Protein AF-A0A8T4VEC2-F1 (afdb_monomer_lite)

Radius of gyration: 14.33 Å; chains: 1; bounding box: 26×19×44 Å

Secondary structure (DSSP, 8-state):
--HHHHHHHHHHHHHTT-SEEEEE-TTS-EEEEE-----S--------

Foldseek 3Di:
DCVVVVVVVLVVCVVVVHQWDWDQDPVRDIDIDGNPPPPVDPPVPPPD

Sequence (48 aa):
MNDQKILEEIRIALGQGKDSLRYTDEQGNIVEIKISKVNAGGICEPYD

pLDDT: mean 71.92, std 13.87, range [39.0, 90.56]

Structure (mmCIF, N/CA/C/O backbone):
data_AF-A0A8T4VEC2-F1
#
_entry.id   AF-A0A8T4VEC2-F1
#
loop_
_atom_site.group_PDB
_atom_site.id
_atom_site.type_symbol
_atom_site.label_atom_id
_atom_site.label_alt_id
_atom_site.label_comp_id
_atom_site.label_asym_id
_atom_site.label_entity_id
_atom_site.label_seq_id
_atom_site.pdbx_PDB_ins_code
_atom_site.Cartn_x
_atom_site.Cartn_y
_atom_site.Cartn_z
_atom_site.occupancy
_atom_site.B_iso_or_equiv
_atom_site.auth_seq_id
_atom_site.auth_comp_id
_atom_site.auth_asym_id
_atom_site.auth_atom_id
_atom_site.pdbx_PDB_model_num
ATOM 1 N N . MET A 1 1 ? -14.213 8.918 6.874 1.00 51.09 1 MET A N 1
ATOM 2 C CA . MET A 1 1 ? -13.545 9.200 5.587 1.00 51.09 1 MET A CA 1
ATOM 3 C C . MET A 1 1 ? -12.054 9.036 5.826 1.00 51.09 1 MET A C 1
ATOM 5 O O . MET A 1 1 ? -11.483 9.797 6.595 1.00 51.09 1 MET A O 1
ATOM 9 N N . ASN A 1 2 ? -11.501 7.919 5.346 1.00 61.22 2 ASN A N 1
ATOM 10 C CA . ASN A 1 2 ? -10.162 7.378 5.659 1.00 61.22 2 ASN A CA 1
ATOM 11 C C . ASN A 1 2 ? -9.298 7.303 4.378 1.00 61.22 2 ASN A C 1
ATOM 13 O O . ASN A 1 2 ? -8.356 6.523 4.254 1.00 61.22 2 ASN A O 1
ATOM 17 N N . ASP A 1 3 ? -9.686 8.108 3.397 1.00 61.91 3 ASP A N 1
ATOM 18 C CA . ASP A 1 3 ? -9.317 8.037 1.982 1.00 61.91 3 ASP A CA 1
ATOM 19 C C . ASP A 1 3 ? -7.869 8.514 1.763 1.00 61.91 3 ASP A C 1
ATOM 21 O O . ASP A 1 3 ? -7.154 7.992 0.908 1.00 61.91 3 ASP A O 1
ATOM 25 N N . GLN A 1 4 ? -7.381 9.423 2.617 1.00 67.94 4 GLN A N 1
ATOM 26 C CA . GLN A 1 4 ? -5.969 9.825 2.649 1.00 67.94 4 GLN A CA 1
ATOM 27 C C . GLN A 1 4 ? -5.032 8.696 3.101 1.00 67.94 4 GLN A C 1
ATOM 29 O O . GLN A 1 4 ? -3.928 8.574 2.574 1.00 67.94 4 GLN A O 1
ATOM 34 N N . LYS A 1 5 ? -5.463 7.844 4.040 1.00 74.75 5 LYS A N 1
ATOM 35 C CA . LYS A 1 5 ? -4.616 6.779 4.601 1.00 74.75 5 LYS A CA 1
ATOM 36 C C . LYS A 1 5 ? -4.351 5.672 3.578 1.00 74.75 5 LYS A C 1
ATOM 38 O O . LYS A 1 5 ? -3.242 5.155 3.490 1.00 74.75 5 LYS A O 1
ATOM 43 N N . ILE A 1 6 ? -5.357 5.364 2.760 1.00 75.44 6 ILE A N 1
ATOM 44 C CA . ILE A 1 6 ? -5.265 4.367 1.685 1.00 75.44 6 ILE A CA 1
ATOM 45 C C . ILE A 1 6 ? -4.326 4.851 0.572 1.00 75.44 6 ILE A C 1
ATOM 47 O O . ILE A 1 6 ? -3.505 4.080 0.082 1.00 75.44 6 ILE A O 1
ATOM 51 N N . LEU A 1 7 ? -4.391 6.134 0.199 1.00 75.50 7 LEU A N 1
ATOM 52 C CA . LEU A 1 7 ? -3.500 6.705 -0.818 1.00 75.50 7 LEU A CA 1
ATOM 53 C C . LEU A 1 7 ? -2.023 6.641 -0.409 1.00 75.50 7 LEU A C 1
ATOM 55 O O . LEU A 1 7 ? -1.164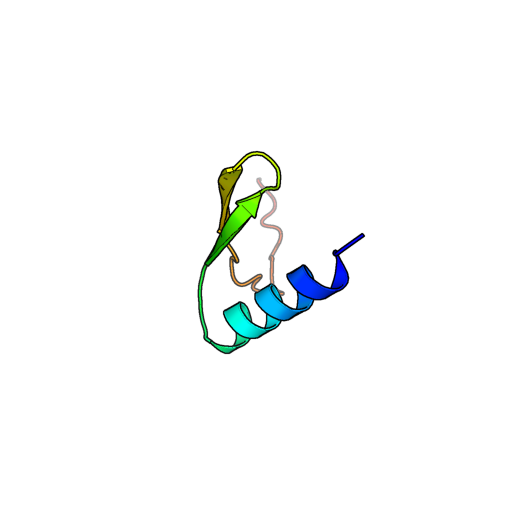 6.374 -1.250 1.00 75.50 7 LEU A O 1
ATOM 59 N N . GLU A 1 8 ? -1.723 6.860 0.871 1.00 82.75 8 GLU A N 1
ATOM 60 C CA . GLU A 1 8 ? -0.357 6.779 1.388 1.00 82.75 8 GLU A CA 1
ATOM 61 C C . GLU A 1 8 ? 0.174 5.338 1.393 1.00 82.75 8 GLU A C 1
ATOM 63 O O . GLU A 1 8 ? 1.276 5.092 0.905 1.00 82.75 8 GLU A O 1
ATOM 68 N N . GLU A 1 9 ? -0.638 4.369 1.821 1.00 78.12 9 GLU A N 1
ATOM 69 C CA . GLU A 1 9 ? -0.308 2.936 1.757 1.00 78.12 9 GLU A CA 1
ATOM 70 C C . GLU A 1 9 ? -0.054 2.469 0.315 1.00 78.12 9 GLU A C 1
ATOM 72 O O . GLU A 1 9 ? 0.921 1.762 0.050 1.00 78.12 9 GLU A O 1
ATOM 77 N N . ILE A 1 10 ? -0.871 2.921 -0.645 1.00 77.62 10 ILE A N 1
ATOM 78 C CA . ILE A 1 10 ? -0.665 2.648 -2.076 1.00 77.62 10 ILE A CA 1
ATOM 79 C C . ILE A 1 10 ? 0.662 3.251 -2.551 1.00 77.62 10 ILE A C 1
ATOM 81 O O . ILE A 1 10 ? 1.418 2.595 -3.267 1.00 77.62 10 ILE A O 1
ATOM 85 N N . ARG A 1 11 ? 0.985 4.483 -2.137 1.00 78.94 11 ARG A N 1
ATOM 86 C CA . ARG A 1 11 ? 2.239 5.160 -2.502 1.00 78.94 11 ARG A CA 1
ATOM 87 C C . ARG A 1 11 ? 3.467 4.440 -1.947 1.00 78.94 11 ARG A C 1
ATOM 89 O O . ARG A 1 11 ? 4.469 4.316 -2.649 1.00 78.94 11 ARG A O 1
ATOM 96 N N . ILE A 1 12 ? 3.386 3.945 -0.713 1.00 83.75 12 ILE A N 1
ATOM 97 C CA . ILE A 1 12 ? 4.447 3.156 -0.077 1.00 83.75 12 ILE A CA 1
ATOM 98 C C . ILE A 1 12 ? 4.591 1.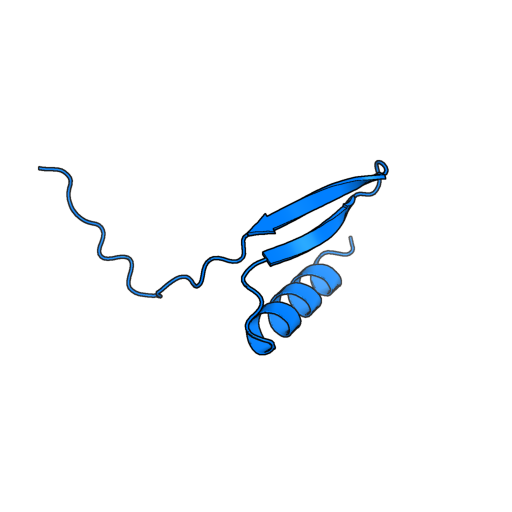803 -0.779 1.00 83.75 12 ILE A C 1
ATOM 100 O O . ILE A 1 12 ? 5.708 1.406 -1.106 1.00 83.75 12 ILE A O 1
ATOM 104 N N . ALA A 1 13 ? 3.482 1.117 -1.068 1.00 78.56 13 ALA A N 1
ATOM 105 C CA . ALA A 1 13 ? 3.488 -0.152 -1.793 1.00 78.56 13 ALA A CA 1
ATOM 106 C C . ALA A 1 13 ? 4.113 -0.007 -3.192 1.00 78.56 13 ALA A C 1
ATOM 108 O O . ALA A 1 13 ? 4.968 -0.811 -3.566 1.00 78.56 13 ALA A O 1
ATOM 109 N N . LEU A 1 14 ?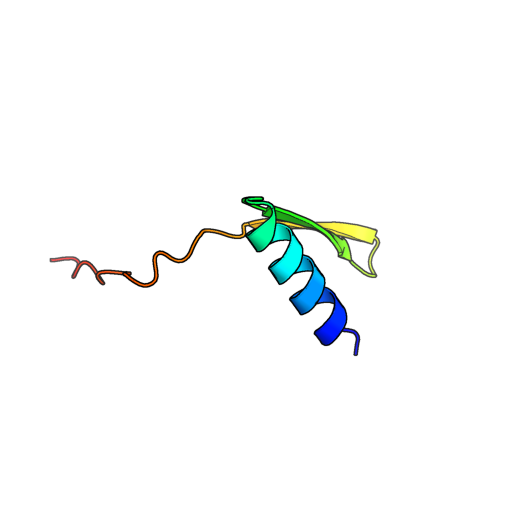 3.780 1.070 -3.911 1.00 76.12 14 LEU A N 1
ATOM 110 C CA . LEU A 1 14 ? 4.411 1.455 -5.177 1.00 76.12 14 LEU A CA 1
ATOM 111 C C . LEU A 1 14 ? 5.918 1.705 -5.031 1.00 76.12 14 LEU A C 1
ATOM 113 O O . LEU A 1 14 ? 6.703 1.204 -5.833 1.00 76.12 14 LEU A O 1
ATOM 117 N N . GLY A 1 15 ? 6.330 2.457 -4.004 1.00 76.69 15 GLY A N 1
ATOM 118 C CA . GLY A 1 15 ? 7.742 2.742 -3.723 1.00 76.69 15 GLY A CA 1
ATOM 119 C C . GLY A 1 15 ? 8.555 1.496 -3.353 1.00 76.69 15 GLY A C 1
ATOM 120 O O . GLY A 1 15 ? 9.739 1.421 -3.665 1.00 76.69 15 GLY A O 1
ATOM 121 N N . GLN A 1 16 ? 7.913 0.496 -2.744 1.00 81.44 16 GLN A N 1
ATOM 122 C CA . GLN A 1 16 ? 8.503 -0.814 -2.450 1.00 81.44 16 GLN A CA 1
ATOM 123 C C . GLN A 1 16 ? 8.522 -1.760 -3.662 1.00 81.44 16 GLN A C 1
ATOM 125 O O . GLN A 1 16 ? 9.065 -2.857 -3.557 1.00 81.44 16 GLN A O 1
ATOM 130 N N . GLY A 1 17 ? 7.936 -1.363 -4.798 1.00 76.50 17 GLY A N 1
ATOM 131 C CA . GLY A 1 17 ? 7.843 -2.203 -5.992 1.00 76.50 17 GLY A CA 1
ATOM 132 C C . GLY A 1 17 ? 6.835 -3.347 -5.865 1.00 76.50 17 GLY A C 1
ATOM 133 O O . GLY A 1 17 ? 7.017 -4.375 -6.505 1.00 76.50 17 GLY A O 1
ATOM 134 N N . LYS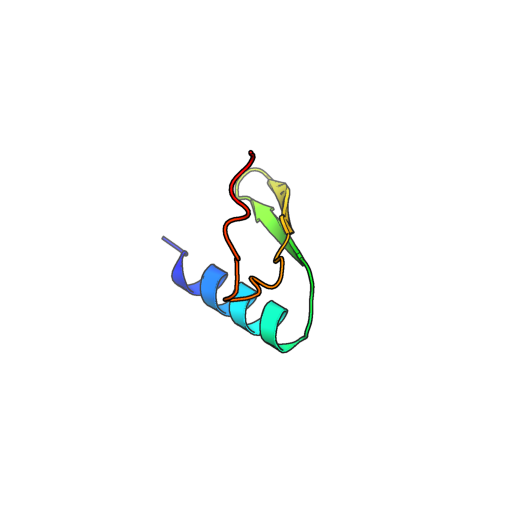 A 1 18 ? 5.796 -3.200 -5.032 1.00 76.62 18 LYS A N 1
ATOM 135 C CA . LYS A 1 18 ? 4.699 -4.171 -4.949 1.00 76.62 18 LYS A CA 1
ATOM 136 C C . LYS A 1 18 ? 3.714 -3.958 -6.098 1.00 76.62 18 LYS A C 1
ATOM 138 O O . LYS A 1 18 ? 3.214 -2.853 -6.288 1.00 76.62 18 LYS A O 1
ATOM 143 N N . ASP A 1 19 ? 3.369 -5.036 -6.794 1.00 79.12 19 ASP A N 1
ATOM 144 C CA . ASP A 1 19 ? 2.385 -5.032 -7.890 1.00 79.12 19 ASP A CA 1
ATOM 145 C C . ASP A 1 19 ? 0.926 -5.089 -7.404 1.00 79.12 19 ASP A C 1
ATOM 147 O O . ASP A 1 19 ? -0.020 -5.014 -8.191 1.00 79.12 19 ASP A O 1
ATOM 151 N N . SER A 1 20 ? 0.707 -5.266 -6.098 1.00 81.06 20 SER A N 1
ATOM 152 C CA . SER A 1 20 ? -0.631 -5.306 -5.506 1.00 81.06 20 SER A CA 1
ATOM 153 C C . SER A 1 20 ? -0.639 -4.918 -4.027 1.00 81.06 20 SER A C 1
ATOM 155 O O . SER A 1 20 ? 0.345 -5.103 -3.305 1.00 81.06 20 SER A O 1
ATOM 157 N N . LEU A 1 21 ? -1.773 -4.380 -3.577 1.00 81.81 21 LEU A N 1
ATOM 158 C CA . LEU A 1 21 ? -2.082 -4.081 -2.182 1.00 81.81 21 LEU A CA 1
ATOM 159 C C . LEU A 1 21 ? -3.281 -4.927 -1.753 1.00 81.81 21 LEU A C 1
ATOM 161 O O . LEU A 1 21 ? -4.321 -4.904 -2.405 1.00 81.81 21 LEU A O 1
ATOM 165 N N . ARG A 1 22 ? -3.150 -5.654 -0.643 1.00 84.81 22 ARG A N 1
ATOM 166 C CA . ARG A 1 22 ? -4.248 -6.415 -0.038 1.00 84.81 22 ARG A CA 1
ATOM 167 C C . ARG A 1 22 ? -4.661 -5.752 1.264 1.00 84.81 22 ARG A C 1
ATOM 169 O O . ARG A 1 22 ? -3.809 -5.538 2.122 1.00 84.81 22 ARG A O 1
ATOM 176 N N . TYR A 1 23 ? -5.947 -5.465 1.417 1.00 82.56 23 TYR A N 1
ATOM 177 C CA . TYR A 1 23 ? -6.515 -4.947 2.659 1.00 82.56 23 TYR A CA 1
ATOM 178 C C . TYR A 1 23 ? -7.861 -5.611 2.947 1.00 82.56 23 TYR A C 1
ATOM 180 O O . TYR A 1 23 ? -8.492 -6.182 2.059 1.00 82.56 23 TYR A O 1
ATOM 188 N N . THR A 1 24 ? -8.283 -5.565 4.205 1.00 85.12 24 THR A N 1
ATOM 189 C CA . THR A 1 24 ? -9.590 -6.070 4.624 1.00 85.12 24 THR A CA 1
ATOM 190 C C . THR A 1 24 ? -10.560 -4.898 4.690 1.00 85.12 24 THR A C 1
ATOM 192 O O . THR A 1 24 ? -10.296 -3.926 5.397 1.00 85.12 24 THR A O 1
ATOM 195 N N . ASP A 1 25 ? -11.648 -4.973 3.930 1.00 83.56 25 ASP A N 1
ATOM 196 C CA . ASP A 1 25 ? -12.725 -3.983 3.942 1.00 83.56 25 ASP A CA 1
ATOM 197 C C . ASP A 1 25 ? -13.493 -4.008 5.277 1.00 83.56 25 ASP A C 1
ATOM 199 O O . ASP A 1 25 ? -13.395 -4.971 6.042 1.00 83.56 25 ASP A O 1
ATOM 203 N N . GLU A 1 26 ? -14.302 -2.983 5.553 1.00 82.31 26 GLU A N 1
ATOM 204 C CA . GLU A 1 26 ? -15.109 -2.879 6.783 1.00 82.31 26 GLU A CA 1
ATOM 205 C C . GLU A 1 26 ? -16.080 -4.058 6.969 1.00 82.31 26 GLU A C 1
ATOM 207 O O . GLU A 1 26 ? -16.478 -4.385 8.085 1.00 82.31 26 GLU A O 1
ATOM 212 N N . GLN A 1 27 ? -16.413 -4.748 5.878 1.00 86.88 27 GLN A N 1
ATOM 213 C CA . GLN A 1 27 ? -17.242 -5.954 5.871 1.00 86.88 27 GLN A CA 1
ATOM 214 C C . GLN A 1 27 ? -16.460 -7.252 6.160 1.00 86.88 27 GLN A C 1
ATOM 216 O O . GLN A 1 27 ? -17.033 -8.338 6.108 1.00 86.88 27 GLN A O 1
ATOM 221 N N . GLY A 1 28 ? -15.151 -7.176 6.426 1.00 89.38 28 GLY A N 1
ATOM 222 C CA . GLY A 1 28 ? -14.286 -8.344 6.629 1.00 89.38 28 GLY A CA 1
ATOM 223 C C . GLY A 1 28 ? -13.838 -9.031 5.333 1.00 89.38 28 GLY A C 1
ATOM 224 O O . GLY A 1 28 ? -13.200 -10.082 5.380 1.00 89.38 28 GLY A O 1
ATOM 225 N N . ASN A 1 29 ? -14.150 -8.447 4.173 1.00 90.56 29 ASN A N 1
ATOM 226 C CA . ASN A 1 29 ? -13.771 -8.988 2.871 1.00 90.56 29 ASN A CA 1
ATOM 227 C C . ASN A 1 29 ? -12.318 -8.646 2.543 1.00 90.56 29 ASN A C 1
ATOM 229 O O . ASN A 1 29 ? -11.905 -7.496 2.671 1.00 90.56 29 ASN A O 1
ATOM 233 N N . ILE A 1 30 ? -11.551 -9.626 2.067 1.00 88.00 30 ILE A N 1
ATOM 234 C CA . ILE A 1 30 ? -10.192 -9.385 1.575 1.00 88.00 30 ILE A CA 1
ATOM 235 C C . ILE A 1 30 ? -10.293 -8.784 0.172 1.00 88.00 30 ILE A C 1
ATOM 237 O O . ILE A 1 30 ? -10.700 -9.462 -0.770 1.00 88.00 30 ILE A O 1
ATOM 241 N N . VAL A 1 31 ? -9.892 -7.525 0.038 1.00 85.12 31 VAL A N 1
ATOM 242 C CA . VAL A 1 31 ? -9.816 -6.800 -1.229 1.00 85.12 31 VAL A CA 1
ATOM 243 C C . VAL A 1 31 ? -8.361 -6.762 -1.685 1.00 85.12 31 VAL A C 1
ATOM 245 O O . VAL A 1 31 ? -7.468 -6.363 -0.939 1.00 85.12 31 VAL A O 1
ATOM 248 N N . GLU A 1 32 ? -8.113 -7.189 -2.921 1.00 85.31 32 GLU A N 1
ATOM 249 C CA . GLU A 1 32 ? -6.812 -7.081 -3.581 1.00 85.31 32 GLU A CA 1
ATOM 250 C C . GLU A 1 32 ? -6.886 -6.015 -4.678 1.00 85.31 32 GLU A C 1
ATOM 252 O O . GLU A 1 32 ? -7.593 -6.173 -5.672 1.00 85.31 32 GLU A O 1
ATOM 257 N N . ILE A 1 33 ? -6.139 -4.927 -4.505 1.00 80.50 33 ILE A N 1
ATOM 258 C CA . ILE A 1 33 ? -5.940 -3.904 -5.527 1.00 80.50 33 ILE A CA 1
ATOM 259 C C . ILE A 1 33 ? -4.674 -4.267 -6.289 1.00 80.50 33 ILE A C 1
ATOM 261 O O . ILE A 1 33 ? -3.570 -4.166 -5.754 1.00 80.50 33 ILE A O 1
ATOM 265 N N . LYS A 1 34 ? -4.816 -4.652 -7.557 1.00 79.25 34 LYS A N 1
ATOM 266 C CA . LYS A 1 34 ? -3.672 -4.778 -8.463 1.00 79.25 34 LYS A CA 1
ATOM 267 C C . LYS A 1 34 ? -3.195 -3.387 -8.850 1.00 79.25 34 LYS A C 1
ATOM 269 O O . LYS A 1 34 ? -3.880 -2.659 -9.566 1.00 79.25 34 LYS A O 1
ATOM 274 N N . ILE A 1 35 ? -2.009 -3.033 -8.381 1.00 75.88 35 ILE A N 1
ATOM 275 C CA . ILE A 1 35 ? -1.345 -1.790 -8.728 1.00 75.88 35 ILE A CA 1
ATOM 276 C C . ILE A 1 35 ? -0.501 -2.089 -9.960 1.00 75.88 35 ILE A C 1
ATOM 278 O O . ILE A 1 35 ? 0.699 -2.342 -9.887 1.00 75.88 35 ILE A O 1
ATOM 282 N N . SER A 1 36 ? -1.153 -2.104 -11.120 1.00 68.00 36 SER A N 1
ATOM 283 C CA . SER A 1 36 ? -0.404 -2.137 -12.371 1.00 68.00 36 SER A CA 1
ATOM 284 C C . SER A 1 36 ? 0.390 -0.840 -12.448 1.00 68.00 36 SER A C 1
ATOM 286 O O . SER A 1 36 ? -0.198 0.235 -12.307 1.00 68.00 36 SER A O 1
ATOM 288 N N . LYS A 1 37 ? 1.710 -0.918 -12.669 1.00 64.19 37 LYS A N 1
ATOM 289 C CA . LYS A 1 37 ? 2.462 0.235 -13.172 1.00 64.19 37 LYS A CA 1
ATOM 290 C C . LYS A 1 37 ? 1.682 0.732 -14.382 1.00 64.19 37 LYS A C 1
ATOM 292 O O . LYS A 1 37 ? 1.712 0.104 -15.438 1.00 64.19 37 LYS A O 1
ATOM 297 N N . VAL A 1 38 ? 0.969 1.844 -14.229 1.00 54.97 38 VAL A N 1
ATOM 298 C CA . VAL A 1 38 ? 0.640 2.673 -15.374 1.00 54.97 38 VAL A CA 1
ATOM 299 C C . VAL A 1 38 ? 1.998 3.055 -15.934 1.00 54.97 38 VAL A C 1
ATOM 301 O O . VAL A 1 38 ? 2.671 3.947 -15.425 1.00 54.97 38 VAL A O 1
ATOM 304 N N . ASN A 1 39 ? 2.450 2.334 -16.959 1.00 45.12 39 ASN A N 1
ATOM 305 C CA . ASN A 1 39 ? 3.271 2.985 -17.955 1.00 45.12 39 ASN A CA 1
ATOM 306 C C . ASN A 1 39 ? 2.442 4.210 -18.337 1.00 45.12 39 ASN A C 1
ATOM 308 O O . ASN A 1 39 ? 1.365 4.071 -18.916 1.00 45.12 39 ASN A O 1
ATOM 312 N N . ALA A 1 40 ? 2.876 5.397 -17.911 1.00 47.88 40 ALA A N 1
ATOM 313 C CA . ALA A 1 40 ? 2.334 6.681 -18.339 1.00 47.88 40 ALA A CA 1
ATOM 314 C C . ALA A 1 40 ? 2.713 6.888 -19.817 1.00 47.88 40 ALA A C 1
ATOM 316 O O . ALA A 1 40 ? 3.499 7.747 -20.190 1.00 47.88 40 ALA A O 1
ATOM 317 N N . GLY A 1 41 ? 2.209 5.973 -20.626 1.00 39.56 41 GLY A N 1
ATOM 318 C CA . GLY A 1 41 ? 2.589 5.614 -21.977 1.00 39.56 41 GLY A CA 1
ATOM 319 C C . GLY A 1 41 ? 1.612 4.548 -22.461 1.00 39.56 41 GLY A C 1
ATOM 320 O O . GLY A 1 41 ? 2.004 3.626 -23.168 1.00 39.56 41 GLY A O 1
ATOM 321 N N . GLY A 1 42 ? 0.344 4.654 -22.039 1.00 39.00 42 GLY A N 1
ATOM 322 C CA . GLY A 1 42 ? -0.761 4.050 -22.760 1.00 39.00 42 GLY A CA 1
ATOM 323 C C . GLY A 1 42 ? -0.789 4.689 -24.138 1.00 39.00 42 GLY A C 1
ATOM 324 O O . GLY A 1 42 ? -1.480 5.677 -24.365 1.00 39.00 42 GLY A O 1
ATOM 325 N N . ILE A 1 43 ? 0.030 4.160 -25.041 1.00 51.94 43 ILE A N 1
ATOM 326 C CA . ILE A 1 43 ? -0.271 4.184 -26.459 1.00 51.94 43 ILE A CA 1
ATOM 327 C C . ILE A 1 43 ? -1.644 3.530 -26.545 1.00 51.94 43 ILE A C 1
ATOM 329 O O . ILE A 1 43 ? -1.803 2.340 -26.290 1.00 51.94 43 ILE A O 1
ATOM 333 N N . CYS A 1 44 ? -2.651 4.368 -26.762 1.00 50.09 44 CYS A N 1
ATOM 334 C CA . CYS A 1 44 ? -3.964 3.938 -27.190 1.00 50.09 44 CYS A CA 1
ATOM 335 C C . CYS A 1 44 ? -3.711 3.270 -28.545 1.00 50.09 4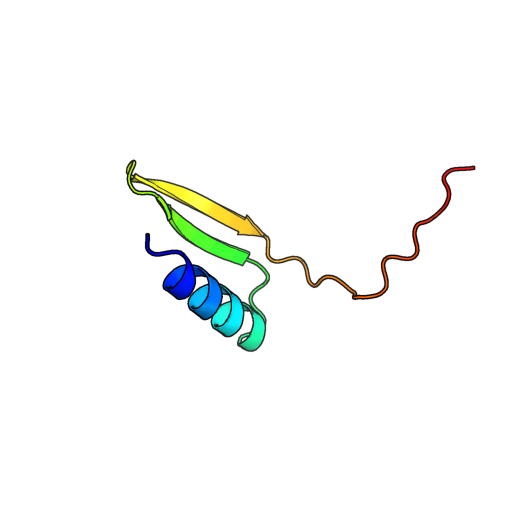4 CYS A C 1
ATOM 337 O O . CYS A 1 44 ? -3.538 3.973 -29.537 1.00 50.09 44 CYS A O 1
ATOM 339 N N . GLU A 1 45 ? -3.535 1.948 -28.575 1.00 59.94 45 GLU A N 1
ATOM 340 C CA . GLU A 1 45 ? -3.559 1.215 -29.837 1.00 59.94 45 GLU A CA 1
ATOM 341 C C . GLU A 1 45 ? -4.954 1.449 -30.434 1.00 59.94 45 GLU A C 1
ATOM 343 O O . GLU A 1 45 ? -5.946 1.076 -29.796 1.00 59.94 45 GLU A O 1
ATOM 348 N N . PRO A 1 46 ? -5.082 2.124 -31.594 1.00 61.84 46 PRO A N 1
ATOM 349 C CA . PRO A 1 46 ? -6.340 2.086 -32.309 1.00 61.84 46 PRO A CA 1
ATOM 350 C C . PRO A 1 46 ? -6.534 0.631 -32.733 1.00 61.84 46 PRO A C 1
ATOM 352 O O . PRO A 1 46 ? -5.725 0.073 -33.472 1.00 61.84 46 PRO A O 1
ATOM 355 N N . TYR A 1 47 ? -7.577 -0.000 -32.205 1.00 58.78 47 TYR A N 1
ATOM 356 C CA . TYR A 1 47 ? -8.142 -1.164 -32.868 1.00 58.78 47 TYR A CA 1
ATOM 357 C C . TYR A 1 47 ? -8.630 -0.691 -34.245 1.00 58.78 47 TYR A C 1
ATOM 359 O O . TYR A 1 47 ? -9.567 0.102 -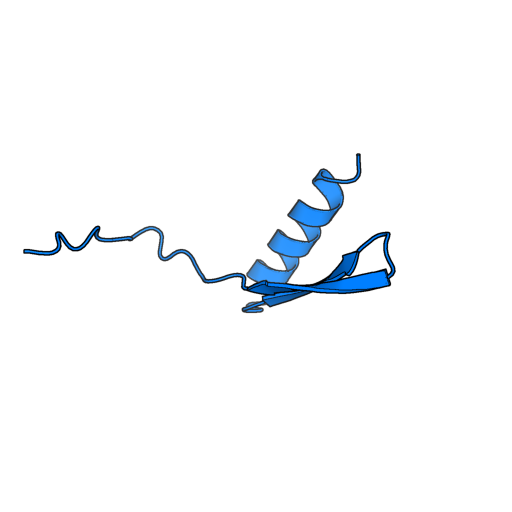34.279 1.00 58.78 47 TYR A O 1
ATOM 367 N N . ASP A 1 48 ? -7.917 -1.145 -35.283 1.00 54.88 48 ASP A N 1
ATOM 368 C CA . ASP A 1 48 ? -8.201 -1.181 -36.737 1.00 54.88 48 ASP A CA 1
ATOM 369 C C . ASP A 1 48 ? -8.958 0.003 -37.380 1.00 54.88 48 ASP A C 1
ATOM 371 O O . ASP A 1 48 ? -10.168 0.194 -37.116 1.00 54.88 48 ASP A O 1
#